Protein AF-A0A519VMF7-F1 (afdb_monomer)

Nearest PDB structures (foldseek):
  2b9d-assembly2_B-3  TM=3.790E-01  e=2.919E+00  Human papillomavirus type 1a
  7slt-assembly2_D  TM=4.351E-01  e=6.786E+00  Locusta migratoria
  5it7-assembly1_oo  TM=4.894E-01  e=8.990E+00  Kluyveromyces lactis
  4v77-assembly1_BX  TM=3.449E-01  e=8.990E+00  Escherichia coli K-12

Solvent-accessible surface area (backbone atoms only — not comparable to full-atom values): 3747 Å² total; per-residue (Å²): 143,85,86,82,87,86,84,74,85,82,87,54,99,84,57,80,80,86,58,71,52,74,51,79,50,69,44,88,88,83,63,51,74,51,73,50,69,50,58,84,58,84,78,46,66,78,60,68,74,68,117

Foldseek 3Di:
DDDDDPPDDDDDPPDDDFDKDKDWDADPPPRDIDMDIDTPDPPCPVVVVPD

Secondary structure (DSSP, 8-state):
------------TTS-----EEEEEE-TTT--EEEEEE-SSTTTHHHHTT-

Radius of gyration: 16.83 Å; Cα contacts (8 Å, |Δi|>4): 38; chains: 1; bounding box: 36×35×40 Å

pLDDT: mean 77.66, std 16.16, range [44.66, 97.94]

Structure (mmCIF, N/CA/C/O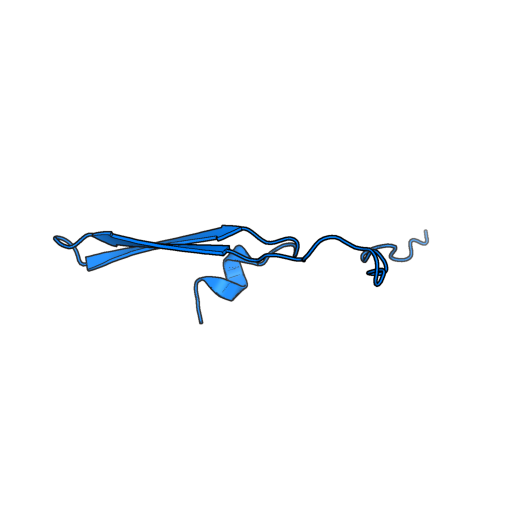 backbone):
data_AF-A0A519VMF7-F1
#
_entry.id   AF-A0A519VMF7-F1
#
loop_
_atom_site.group_PDB
_atom_site.id
_atom_site.type_symbol
_atom_site.label_atom_id
_atom_site.label_alt_id
_atom_site.label_comp_id
_atom_site.label_asym_id
_atom_site.label_entity_id
_atom_site.label_seq_id
_atom_site.pdbx_PDB_ins_code
_atom_site.Cartn_x
_atom_site.Cartn_y
_atom_site.Cartn_z
_atom_site.occupancy
_atom_site.B_iso_or_equiv
_atom_site.auth_seq_id
_atom_site.auth_comp_id
_atom_site.auth_asym_id
_atom_site.auth_atom_id
_atom_site.pdbx_PDB_model_num
ATOM 1 N N . MET A 1 1 ? 26.600 29.290 -12.639 1.00 59.19 1 MET A N 1
ATOM 2 C CA . MET A 1 1 ? 25.146 29.024 -12.575 1.00 59.19 1 MET A CA 1
ATOM 3 C C . MET A 1 1 ? 24.702 28.378 -13.881 1.00 59.19 1 MET A C 1
ATOM 5 O O . MET A 1 1 ? 24.712 29.077 -14.885 1.00 59.19 1 MET A O 1
ATOM 9 N N . ARG A 1 2 ? 24.387 27.071 -13.874 1.00 44.66 2 ARG A N 1
ATOM 10 C CA . ARG A 1 2 ? 23.459 26.369 -14.794 1.00 44.66 2 ARG A CA 1
ATOM 11 C C . ARG A 1 2 ? 23.556 24.850 -14.582 1.00 44.66 2 ARG A C 1
ATOM 13 O O . ARG A 1 2 ? 24.532 24.233 -14.981 1.00 44.66 2 ARG A O 1
ATOM 20 N N . LEU A 1 3 ? 22.534 24.278 -13.952 1.00 57.03 3 LEU A N 1
ATOM 21 C CA . LEU A 1 3 ? 22.189 22.857 -14.049 1.00 57.03 3 LEU A CA 1
ATOM 22 C C . LEU A 1 3 ? 21.182 22.698 -15.195 1.00 57.03 3 LEU A C 1
ATOM 24 O O . LEU A 1 3 ? 20.305 23.555 -15.334 1.00 57.03 3 LEU A O 1
ATOM 28 N N . PRO A 1 4 ? 21.232 21.579 -15.933 1.00 56.69 4 PRO A N 1
ATOM 29 C CA . PRO A 1 4 ? 19.987 20.904 -16.250 1.00 56.69 4 PRO A CA 1
ATOM 30 C C . PRO A 1 4 ? 20.054 19.410 -15.906 1.00 56.69 4 PRO A C 1
ATOM 32 O O . PRO A 1 4 ? 20.823 18.641 -16.468 1.00 56.69 4 PRO A O 1
ATOM 35 N N . LEU A 1 5 ? 19.218 19.040 -14.936 1.00 56.34 5 LEU A N 1
ATOM 36 C CA . LEU A 1 5 ? 18.152 18.050 -15.096 1.00 56.34 5 LEU A CA 1
ATOM 37 C C . LEU A 1 5 ? 18.503 16.746 -15.846 1.00 56.34 5 LEU A C 1
ATOM 39 O O . LEU A 1 5 ? 17.930 16.455 -16.889 1.00 56.34 5 LEU A O 1
ATOM 43 N N . LEU A 1 6 ? 19.362 15.908 -15.264 1.00 52.16 6 LEU A N 1
ATOM 44 C CA . LEU A 1 6 ? 19.390 14.467 -15.560 1.00 52.16 6 LEU A CA 1
ATOM 45 C C . LEU A 1 6 ? 18.608 13.711 -14.484 1.00 52.16 6 LEU A C 1
ATOM 47 O O . LEU A 1 6 ? 19.161 12.932 -13.716 1.00 52.16 6 LEU A O 1
ATOM 51 N N . ALA A 1 7 ? 17.316 13.994 -14.376 1.00 53.47 7 ALA A N 1
ATOM 52 C CA . ALA A 1 7 ? 16.436 13.281 -13.462 1.00 53.47 7 ALA A CA 1
ATOM 53 C C . ALA A 1 7 ? 15.399 12.527 -14.283 1.00 53.47 7 ALA A C 1
ATOM 55 O O . ALA A 1 7 ? 14.259 12.971 -14.341 1.00 53.47 7 ALA A O 1
ATOM 56 N N . GLN A 1 8 ? 15.830 11.466 -14.973 1.00 57.78 8 GLN A N 1
ATOM 57 C CA . GLN A 1 8 ? 15.050 10.259 -15.293 1.00 57.78 8 GLN A CA 1
ATOM 58 C C . GLN A 1 8 ? 15.860 9.371 -16.246 1.00 57.78 8 GLN A C 1
ATOM 60 O O . GLN A 1 8 ? 16.199 9.777 -17.355 1.00 57.78 8 GLN A O 1
ATOM 65 N N . ALA A 1 9 ? 16.210 8.172 -15.781 1.00 59.41 9 ALA A N 1
ATOM 66 C CA . ALA A 1 9 ? 16.859 7.156 -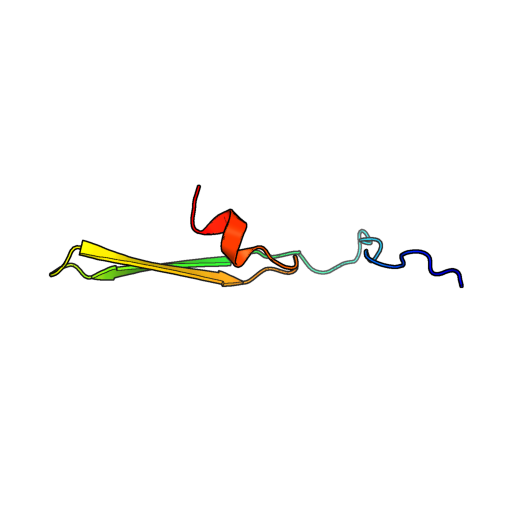16.597 1.00 59.41 9 ALA A CA 1
ATOM 67 C C . ALA A 1 9 ? 15.906 6.690 -17.715 1.00 59.41 9 ALA A C 1
ATOM 69 O O . ALA A 1 9 ? 14.702 6.548 -17.500 1.00 59.41 9 ALA A O 1
ATOM 70 N N . VAL A 1 10 ? 16.457 6.501 -18.914 1.00 55.78 10 VAL A N 1
ATOM 71 C CA . VAL A 1 10 ? 15.750 6.019 -20.108 1.00 55.78 10 VAL A CA 1
ATOM 72 C C . VAL A 1 10 ? 15.455 4.536 -19.917 1.00 55.78 10 VAL A C 1
ATOM 74 O O . VAL A 1 10 ? 16.401 3.760 -19.879 1.00 55.78 10 VAL A O 1
ATOM 77 N N . TYR A 1 11 ? 14.177 4.157 -19.810 1.00 59.25 11 TYR A N 1
ATOM 78 C CA . TYR A 1 11 ? 13.812 2.753 -19.630 1.00 59.25 11 TYR A CA 1
ATOM 79 C C . TYR A 1 11 ? 14.018 1.948 -20.929 1.00 59.25 11 TYR A C 1
ATOM 81 O O . TYR A 1 11 ? 13.366 2.216 -21.942 1.00 59.25 11 TYR A O 1
ATOM 89 N N . SER A 1 12 ? 14.937 0.981 -20.918 1.00 57.50 12 SER A N 1
ATOM 90 C CA . SER A 1 12 ? 15.257 0.073 -22.030 1.00 57.50 12 SER A CA 1
ATOM 91 C C . SER A 1 12 ? 14.327 -1.151 -22.083 1.00 57.50 12 SER A C 1
ATOM 93 O O . SER A 1 12 ? 13.939 -1.702 -21.061 1.00 57.50 12 SER A O 1
ATOM 95 N N . ALA A 1 13 ? 14.011 -1.660 -23.281 1.00 59.41 13 ALA A N 1
ATOM 96 C CA . ALA A 1 13 ? 13.179 -2.864 -23.474 1.00 59.41 13 ALA A CA 1
ATOM 97 C C . ALA A 1 13 ? 13.803 -4.163 -22.903 1.00 59.41 13 ALA A C 1
ATOM 99 O O . ALA A 1 13 ? 13.151 -5.203 -22.842 1.00 59.41 13 ALA A O 1
ATOM 100 N N . THR A 1 14 ? 15.069 -4.096 -22.490 1.00 57.53 14 THR A N 1
ATOM 101 C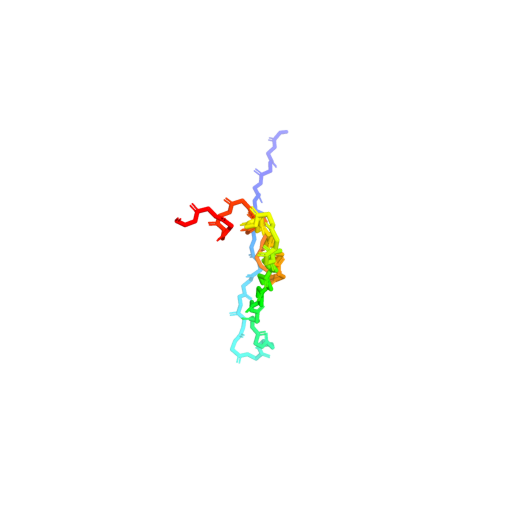 CA . THR A 1 14 ? 15.819 -5.121 -21.750 1.00 57.53 14 THR A CA 1
ATOM 102 C C . THR A 1 14 ? 15.809 -4.916 -20.231 1.00 57.53 14 THR A C 1
ATOM 104 O O . THR A 1 14 ? 16.499 -5.649 -19.522 1.00 57.53 14 THR A O 1
ATOM 107 N N . GLU A 1 15 ? 15.074 -3.934 -19.707 1.00 62.56 15 GLU A N 1
ATOM 108 C CA . GLU A 1 15 ? 15.087 -3.634 -18.277 1.00 62.56 15 GLU A CA 1
ATOM 109 C C . GLU A 1 15 ? 14.159 -4.526 -17.453 1.00 62.56 15 GLU A C 1
ATOM 111 O O . GLU A 1 15 ? 13.046 -4.849 -17.878 1.00 62.56 15 GLU A O 1
ATOM 116 N N . PRO A 1 16 ? 14.605 -4.927 -16.248 1.00 62.59 16 PRO A N 1
ATOM 117 C CA . PRO A 1 16 ? 13.813 -5.769 -15.379 1.00 62.59 16 PRO A CA 1
ATOM 118 C C . PRO A 1 16 ? 12.559 -5.023 -14.922 1.00 62.59 16 PRO A C 1
ATOM 120 O O . PRO A 1 16 ? 12.595 -3.845 -14.575 1.00 62.59 16 PRO A O 1
ATOM 123 N N . LEU A 1 17 ? 11.455 -5.763 -14.921 1.00 62.16 17 LEU A N 1
ATOM 124 C CA . LEU A 1 17 ? 10.100 -5.334 -14.597 1.00 62.16 17 LEU A CA 1
ATOM 125 C C . LEU A 1 17 ? 10.053 -4.316 -13.437 1.00 62.16 17 LEU A C 1
ATOM 127 O O . LEU A 1 17 ? 10.398 -4.622 -12.293 1.00 62.16 17 LEU A O 1
ATOM 131 N N . ALA A 1 18 ? 9.571 -3.105 -13.734 1.00 69.81 18 ALA A N 1
ATOM 132 C CA . ALA A 1 18 ? 9.225 -2.100 -12.736 1.00 69.81 18 ALA A CA 1
ATOM 133 C C . ALA A 1 18 ? 8.022 -2.590 -11.916 1.00 69.81 18 ALA A C 1
ATOM 135 O O . ALA A 1 18 ? 6.863 -2.355 -12.259 1.00 69.81 18 ALA A O 1
ATOM 136 N N . HIS A 1 19 ? 8.293 -3.312 -10.834 1.00 78.62 19 HIS A N 1
ATOM 137 C CA . HIS A 1 19 ? 7.255 -3.782 -9.932 1.00 78.62 19 HIS A CA 1
ATOM 138 C C . HIS A 1 19 ? 6.918 -2.729 -8.876 1.00 78.62 19 HIS A C 1
ATOM 140 O O . HIS A 1 19 ? 7.794 -2.059 -8.330 1.00 78.62 19 HIS A O 1
ATOM 146 N N . THR A 1 20 ? 5.624 -2.600 -8.593 1.00 86.69 20 THR A N 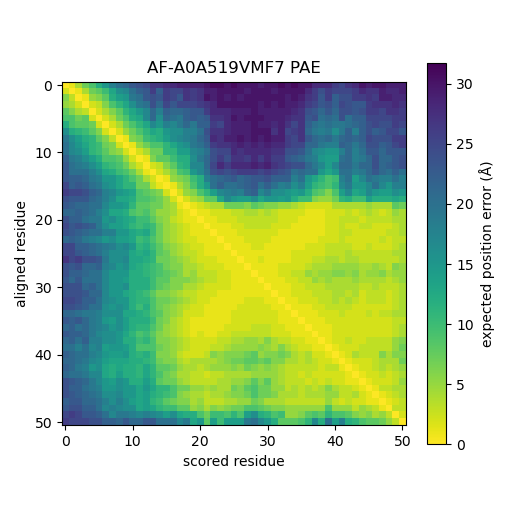1
ATOM 147 C CA . THR A 1 20 ? 5.109 -1.815 -7.472 1.00 86.69 20 THR A CA 1
ATOM 148 C C . THR A 1 20 ? 4.258 -2.729 -6.615 1.00 86.69 20 THR A C 1
ATOM 150 O O . THR A 1 20 ? 3.369 -3.410 -7.127 1.00 86.69 20 THR A O 1
ATOM 153 N N . PHE A 1 21 ? 4.532 -2.732 -5.317 1.00 89.69 21 PHE A N 1
ATOM 154 C CA . PHE A 1 21 ? 3.794 -3.518 -4.341 1.00 89.69 21 PHE A CA 1
ATOM 155 C C . PHE A 1 21 ? 3.310 -2.617 -3.214 1.00 89.69 21 PHE A C 1
ATOM 157 O O . PHE A 1 21 ? 3.996 -1.680 -2.802 1.00 89.69 21 PHE A O 1
ATOM 164 N N . SER A 1 22 ? 2.137 -2.935 -2.685 1.00 92.31 22 SER A N 1
ATOM 165 C CA . SER A 1 22 ? 1.571 -2.264 -1.522 1.00 92.31 22 SER A CA 1
ATOM 166 C C . SER A 1 22 ? 1.013 -3.286 -0.548 1.00 92.31 22 SER A C 1
ATOM 168 O O . SER A 1 22 ? 0.423 -4.284 -0.966 1.00 92.31 22 SER A O 1
ATOM 170 N N . ILE A 1 23 ? 1.162 -3.018 0.745 1.00 94.06 23 ILE A N 1
ATOM 171 C CA . ILE A 1 23 ? 0.578 -3.820 1.819 1.00 94.06 23 ILE A CA 1
ATOM 172 C C . ILE A 1 23 ? -0.335 -2.912 2.631 1.00 94.06 23 ILE A C 1
ATOM 174 O O . ILE A 1 23 ? 0.060 -1.812 3.019 1.00 94.06 23 ILE A O 1
ATOM 178 N N . VAL A 1 24 ? -1.546 -3.400 2.889 1.00 93.69 24 VAL A N 1
ATOM 179 C CA . VAL A 1 24 ? -2.526 -2.749 3.757 1.00 93.69 24 VAL A CA 1
ATOM 180 C C . VAL A 1 24 ? -2.717 -3.615 4.992 1.00 93.69 24 VAL A C 1
ATOM 182 O O . VAL A 1 24 ? -2.993 -4.811 4.880 1.00 93.69 24 VAL A O 1
ATOM 185 N N . ALA A 1 25 ? -2.590 -3.007 6.165 1.00 95.00 25 ALA A N 1
ATOM 186 C CA . ALA A 1 25 ? -2.925 -3.623 7.439 1.00 95.00 25 ALA A CA 1
ATOM 187 C C . ALA A 1 25 ? -4.118 -2.887 8.049 1.00 95.00 25 ALA A C 1
ATOM 189 O O . ALA A 1 25 ? -4.150 -1.657 8.053 1.00 95.00 25 ALA A O 1
ATOM 190 N N . ARG A 1 26 ? -5.092 -3.641 8.566 1.00 96.00 26 ARG A N 1
ATOM 191 C CA . ARG A 1 26 ? -6.249 -3.110 9.291 1.00 96.00 26 ARG A CA 1
ATOM 192 C C . ARG A 1 26 ? -6.337 -3.767 10.659 1.00 96.00 26 ARG A C 1
ATOM 194 O O . ARG A 1 26 ? -6.390 -4.995 10.734 1.00 96.00 26 ARG A O 1
ATOM 201 N N . ASP A 1 27 ? -6.404 -2.966 11.714 1.00 97.81 27 ASP A N 1
ATOM 202 C CA . ASP A 1 27 ? -6.706 -3.468 13.051 1.00 97.81 27 ASP A CA 1
ATOM 203 C C . ASP A 1 27 ? -8.213 -3.781 13.151 1.00 97.81 27 ASP A C 1
ATOM 205 O O . ASP A 1 27 ? -9.044 -2.882 12.986 1.00 97.81 27 ASP A O 1
ATOM 209 N N . PRO A 1 28 ? -8.617 -5.039 13.412 1.00 96.62 28 PRO A N 1
ATOM 210 C CA . PRO A 1 28 ? -10.027 -5.397 13.527 1.00 96.62 28 PRO A CA 1
ATOM 211 C C . PRO A 1 28 ? -10.717 -4.823 14.773 1.00 96.62 28 PRO A C 1
ATOM 213 O O . PRO A 1 28 ? -11.946 -4.764 14.785 1.00 96.62 28 PRO A O 1
ATOM 216 N N . LYS A 1 29 ? -9.974 -4.431 15.816 1.00 97.94 29 LYS A N 1
ATOM 217 C CA . LYS A 1 29 ? -10.549 -3.922 17.072 1.00 97.94 29 LYS A CA 1
ATOM 218 C C . LYS A 1 29 ? -10.870 -2.432 16.999 1.00 97.94 29 LYS A C 1
ATOM 220 O O . LYS A 1 29 ? -11.938 -2.024 17.441 1.00 97.94 29 LYS A O 1
ATOM 225 N N . THR A 1 30 ? -9.948 -1.636 16.465 1.00 97.69 30 THR A N 1
ATOM 226 C CA . THR A 1 30 ? -10.069 -0.168 16.385 1.00 97.69 30 THR A CA 1
ATOM 227 C C . THR A 1 30 ? -10.561 0.309 15.021 1.00 97.69 30 THR A C 1
ATOM 229 O O . THR A 1 30 ? -11.160 1.375 14.915 1.00 97.69 30 THR A O 1
ATOM 232 N N . GLY A 1 31 ? -10.337 -0.487 13.972 1.00 95.06 31 GLY A N 1
ATOM 233 C CA . GLY A 1 31 ? -10.591 -0.097 12.591 1.00 95.06 31 GLY A CA 1
ATOM 234 C C . GLY A 1 31 ? -9.479 0.746 11.965 1.00 95.06 31 GLY A C 1
ATOM 235 O O . GLY A 1 31 ? -9.629 1.116 10.802 1.00 95.06 31 GLY A O 1
ATOM 236 N N . GLU A 1 32 ? -8.385 1.027 12.683 1.00 96.50 32 GLU A N 1
ATOM 237 C CA . GLU A 1 32 ? -7.235 1.761 12.147 1.00 96.50 32 GLU A CA 1
ATOM 238 C C . GLU A 1 32 ? -6.604 1.030 10.956 1.00 96.50 32 GLU A C 1
ATOM 240 O O . GLU A 1 32 ? -6.576 -0.204 10.897 1.00 96.50 32 GLU A O 1
ATOM 245 N N . MET A 1 33 ? -6.094 1.803 9.994 1.00 93.81 33 MET A N 1
ATOM 246 C CA . MET A 1 33 ? -5.484 1.286 8.773 1.00 93.81 33 MET A CA 1
ATOM 247 C C . MET A 1 33 ? -4.120 1.921 8.531 1.00 93.81 33 MET A C 1
ATOM 249 O O . MET A 1 33 ? -3.951 3.131 8.670 1.00 93.81 33 MET A O 1
ATOM 253 N N . ALA A 1 34 ? -3.164 1.095 8.120 1.00 92.38 34 ALA A N 1
ATOM 254 C CA . ALA A 1 34 ? -1.837 1.522 7.704 1.00 92.38 34 ALA A CA 1
ATOM 255 C C . ALA A 1 34 ? -1.521 0.962 6.316 1.00 92.38 34 ALA A C 1
ATOM 257 O O . ALA A 1 34 ? -1.899 -0.166 5.984 1.00 92.38 34 ALA A O 1
ATOM 258 N N . VAL A 1 35 ? -0.810 1.754 5.516 1.00 93.38 35 VAL A N 1
ATOM 259 C CA . VAL A 1 35 ? -0.414 1.400 4.151 1.00 93.38 35 VAL A CA 1
ATOM 260 C C . VAL A 1 35 ? 1.089 1.598 4.000 1.00 93.38 35 VAL A C 1
ATOM 262 O O . VAL A 1 35 ? 1.631 2.626 4.405 1.00 93.38 35 VAL A O 1
ATOM 265 N N . ALA A 1 36 ? 1.760 0.615 3.405 1.00 91.69 36 ALA A N 1
ATOM 266 C CA . ALA A 1 36 ? 3.158 0.705 2.999 1.00 91.69 36 ALA A CA 1
ATOM 267 C C . ALA A 1 36 ? 3.280 0.389 1.505 1.00 91.69 36 ALA A C 1
ATOM 269 O O . ALA A 1 36 ? 2.606 -0.512 1.005 1.00 91.69 36 ALA A O 1
ATOM 270 N N . VAL A 1 37 ? 4.142 1.121 0.797 1.00 92.38 37 VAL A N 1
ATOM 271 C CA . VAL A 1 37 ? 4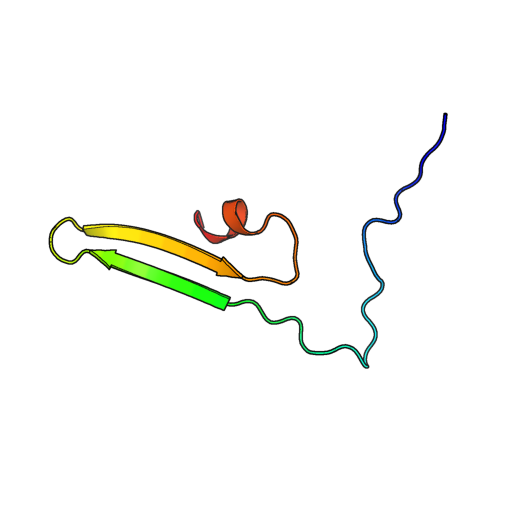.320 1.002 -0.658 1.00 92.38 37 VAL A CA 1
ATOM 272 C C . VAL A 1 37 ? 5.803 0.910 -0.990 1.00 92.38 37 VAL A C 1
ATOM 274 O O . VAL A 1 37 ? 6.597 1.727 -0.525 1.00 92.38 37 VAL A O 1
ATOM 277 N N . GLN A 1 38 ? 6.161 -0.062 -1.825 1.00 90.38 38 GLN A N 1
ATOM 278 C CA . GLN A 1 38 ? 7.475 -0.182 -2.446 1.00 90.38 38 GLN A CA 1
ATOM 279 C C . GLN A 1 38 ? 7.309 -0.003 -3.956 1.00 90.38 38 GLN A C 1
ATOM 281 O O . GLN A 1 38 ? 6.447 -0.624 -4.577 1.00 90.38 38 GLN A O 1
ATOM 286 N N . SER A 1 39 ? 8.112 0.881 -4.543 1.00 86.62 39 SER A N 1
ATOM 287 C CA . SER A 1 39 ? 8.110 1.135 -5.981 1.00 86.62 39 SER A CA 1
ATOM 288 C C . SER A 1 39 ? 9.500 1.536 -6.450 1.00 86.62 39 SER A C 1
ATOM 290 O O . SER A 1 39 ? 10.338 1.980 -5.664 1.00 8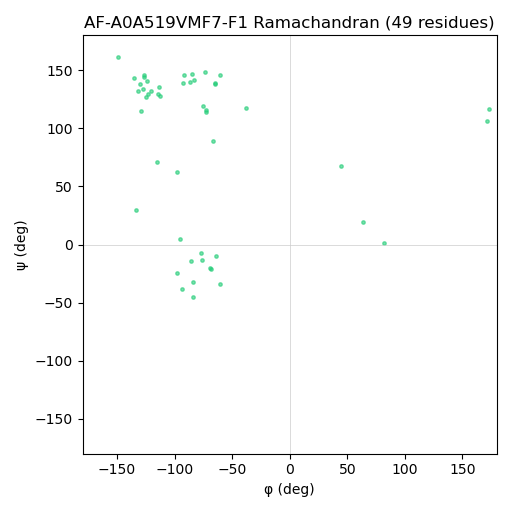6.62 39 SER A O 1
ATOM 292 N N . HIS A 1 40 ? 9.710 1.417 -7.756 1.00 84.06 40 HIS A N 1
ATOM 293 C CA . HIS A 1 40 ? 10.862 1.985 -8.446 1.00 84.06 40 HIS A CA 1
ATOM 294 C C . HIS A 1 40 ? 10.749 3.507 -8.649 1.00 84.06 40 HIS A C 1
ATOM 296 O O . HIS A 1 40 ? 11.734 4.163 -8.981 1.00 84.06 40 HIS A O 1
ATOM 302 N N . TRP A 1 41 ? 9.560 4.079 -8.450 1.00 80.75 41 TRP A N 1
ATOM 303 C CA . TRP A 1 41 ? 9.311 5.508 -8.603 1.00 80.75 41 TRP A CA 1
ATOM 304 C C . TRP A 1 41 ? 9.471 6.253 -7.275 1.00 80.75 41 TRP A C 1
ATOM 306 O O . TRP A 1 41 ? 9.041 5.792 -6.215 1.00 80.75 41 TRP A O 1
ATOM 316 N N . PHE A 1 42 ? 10.094 7.430 -7.333 1.00 81.62 42 PHE A N 1
ATOM 317 C CA . PHE A 1 42 ? 10.321 8.266 -6.157 1.00 81.62 42 PHE A CA 1
ATOM 318 C C . PHE A 1 42 ? 9.025 8.940 -5.682 1.00 81.62 42 PHE A C 1
ATOM 320 O O . PHE A 1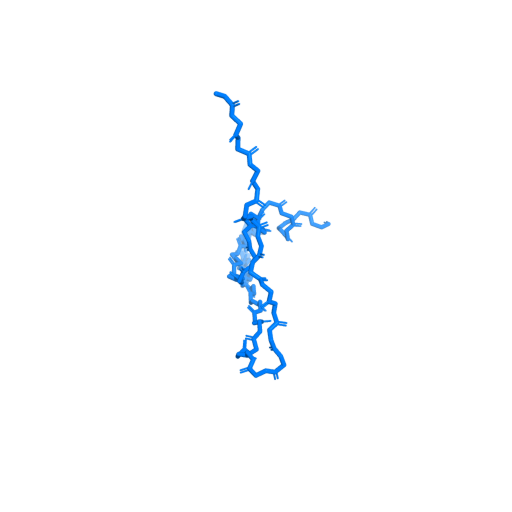 42 ? 8.168 9.300 -6.482 1.00 81.62 42 PHE A O 1
ATOM 327 N N . SER A 1 43 ? 8.914 9.167 -4.369 1.00 83.94 43 SER A N 1
ATOM 328 C CA . SER A 1 43 ? 7.816 9.918 -3.734 1.00 83.94 43 SER A CA 1
ATOM 329 C C . SER A 1 43 ? 6.405 9.312 -3.864 1.00 83.94 43 SER A C 1
ATOM 331 O O . SER A 1 43 ? 5.412 9.988 -3.624 1.00 83.94 43 SER A O 1
ATOM 333 N N . VAL A 1 44 ? 6.272 8.018 -4.167 1.00 85.06 44 VAL A N 1
ATOM 334 C CA . VAL A 1 44 ? 4.947 7.378 -4.319 1.00 85.06 44 VAL A CA 1
ATOM 335 C C . VAL A 1 44 ? 4.140 7.255 -3.019 1.00 85.06 44 VAL A C 1
ATOM 337 O O . VAL A 1 44 ? 2.918 7.131 -3.071 1.00 85.06 44 VAL A O 1
ATOM 340 N N . GLY A 1 45 ? 4.785 7.305 -1.847 1.00 85.06 45 GLY A N 1
ATOM 341 C CA . GLY A 1 45 ? 4.130 7.061 -0.553 1.00 85.06 45 GLY A CA 1
ATOM 342 C C . GLY A 1 45 ? 2.997 8.041 -0.224 1.00 85.06 45 GLY A C 1
ATOM 343 O O . GLY A 1 45 ? 1.989 7.639 0.356 1.00 85.06 45 GLY A O 1
ATOM 344 N N . THR A 1 46 ? 3.123 9.303 -0.644 1.00 83.31 46 THR A N 1
ATOM 345 C CA . THR A 1 46 ? 2.085 10.337 -0.485 1.00 83.31 46 THR A CA 1
ATOM 346 C C . THR A 1 46 ? 1.049 10.328 -1.604 1.00 83.31 46 THR A C 1
ATOM 348 O O . THR A 1 46 ? 0.011 10.953 -1.455 1.00 83.31 46 THR A O 1
ATOM 351 N N . SER A 1 47 ? 1.297 9.646 -2.721 1.00 84.25 47 SER A N 1
ATOM 352 C CA . SER A 1 47 ? 0.326 9.573 -3.817 1.00 84.25 47 SER A CA 1
ATOM 353 C C . SER A 1 47 ? -0.561 8.336 -3.717 1.00 84.25 47 SER A C 1
ATOM 355 O O . SER A 1 47 ? -1.740 8.408 -4.033 1.00 84.25 47 SER A O 1
ATOM 357 N N . VAL A 1 48 ? 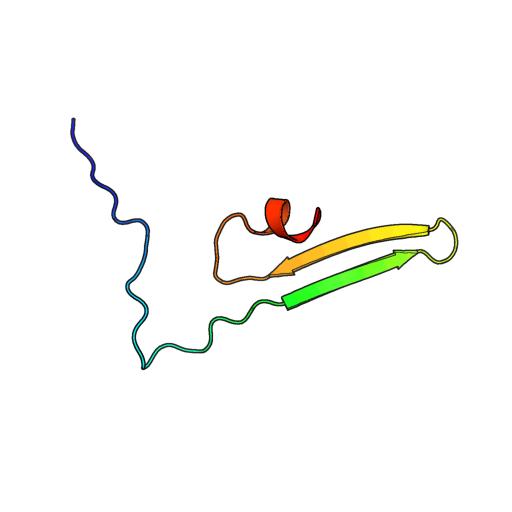-0.007 7.195 -3.301 1.00 82.88 48 VAL A N 1
ATOM 358 C CA . VAL A 1 48 ? -0.723 5.907 -3.310 1.00 82.88 48 VAL A CA 1
ATOM 359 C C . VAL A 1 48 ? -1.596 5.720 -2.067 1.00 82.88 48 VAL A C 1
ATOM 361 O O . VAL A 1 48 ? -2.647 5.096 -2.146 1.00 82.88 48 VAL A O 1
ATOM 364 N N . SER A 1 49 ? -1.19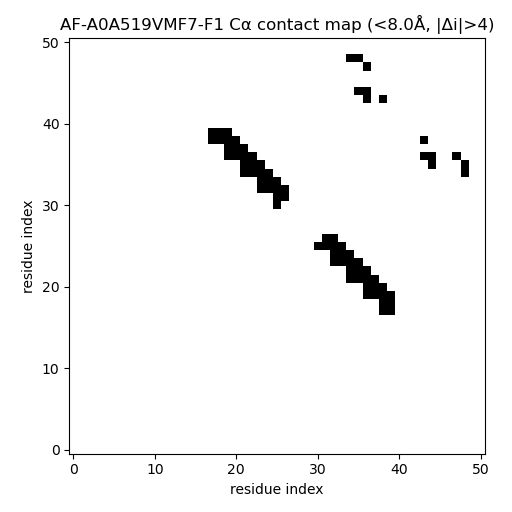0 6.267 -0.919 1.00 82.81 49 SER A N 1
ATOM 365 C CA . SER A 1 49 ? -1.876 6.028 0.363 1.00 82.81 49 SER A CA 1
ATOM 366 C C . SER A 1 49 ? -3.185 6.812 0.544 1.00 82.81 49 SER A C 1
ATOM 368 O O . SER A 1 49 ? -3.881 6.582 1.526 1.00 82.81 49 SER A O 1
ATOM 370 N N . TRP A 1 50 ? -3.514 7.739 -0.364 1.00 75.56 50 TRP A N 1
ATOM 371 C CA . TRP A 1 50 ? -4.578 8.740 -0.179 1.00 75.56 50 TRP A CA 1
ATOM 372 C C . TRP A 1 50 ? -5.513 8.879 -1.390 1.00 75.56 50 TRP A C 1
ATOM 374 O O . TRP A 1 50 ? -5.998 9.977 -1.656 1.00 75.56 50 TRP A O 1
ATOM 384 N N . GLY A 1 51 ? -5.696 7.792 -2.148 1.00 59.66 51 GLY A N 1
ATOM 385 C CA . GLY A 1 51 ? -6.574 7.759 -3.326 1.00 59.66 51 GLY A CA 1
ATOM 386 C C . GLY A 1 51 ? -8.017 8.167 -3.049 1.00 59.66 51 GLY A C 1
ATOM 387 O O . GLY A 1 51 ? -8.486 7.970 -1.905 1.00 59.66 51 GLY A O 1
#

Mean predicted aligned error: 11.36 Å

Sequence (51 aa):
MRLPLLAQAVYSATEPLAHTFSIVARDPKTGEMAVAVQSHWFSVGTSVSWG